Protein AF-A0A0G0YQZ5-F1 (afdb_monomer_lite)

Sequence (181 aa):
MGKRYYTGTVSEREGDLRSKEAMAKQTFLFTFLKNNKWKIKTSKLKRRTEEIYIDNRVADYKNLLQLGINKIKIERLREKGIDVKLATDLIVGAIDNKYDTAIIVSSDSDLIPAIDWIRHRAKKTIEYIGFSIPDEVVPKNSTNPLISLIAQTDIKRILIKSDLQFFAVRTLFDEDIEKDN

Structure (mmCIF, N/CA/C/O backbone):
data_AF-A0A0G0YQZ5-F1
#
_entry.id   AF-A0A0G0YQZ5-F1
#
loop_
_atom_site.group_PDB
_atom_site.id
_atom_site.type_symbol
_atom_site.label_atom_id
_atom_site.label_alt_id
_atom_site.label_comp_id
_atom_site.label_asym_id
_atom_site.label_entity_id
_atom_site.label_seq_id
_atom_site.pdbx_PDB_ins_code
_atom_site.Cartn_x
_atom_site.Cartn_y
_atom_site.Cartn_z
_atom_site.occupancy
_atom_site.B_iso_or_equiv
_atom_site.auth_seq_id
_atom_site.auth_comp_id
_atom_site.auth_asym_id
_atom_site.auth_atom_id
_atom_site.pdbx_PDB_model_num
ATOM 1 N N . MET A 1 1 ? -3.140 2.618 17.396 1.00 68.50 1 MET A N 1
ATOM 2 C CA . MET A 1 1 ? -2.260 2.407 16.227 1.00 68.50 1 MET A CA 1
ATOM 3 C C . MET A 1 1 ? -1.969 3.791 15.668 1.00 68.50 1 MET A C 1
ATOM 5 O O . MET A 1 1 ? -2.887 4.590 15.633 1.00 68.50 1 MET A O 1
ATOM 9 N N . GLY A 1 2 ? -0.714 4.134 15.364 1.00 86.38 2 GLY A N 1
ATOM 10 C CA . GLY A 1 2 ? -0.360 5.464 14.840 1.00 86.38 2 GLY A CA 1
ATOM 11 C C . GLY A 1 2 ? -0.270 5.491 13.313 1.00 86.38 2 GLY A C 1
ATOM 12 O O . GLY A 1 2 ? -0.408 4.450 12.672 1.00 86.38 2 GLY A O 1
ATOM 13 N N . LYS A 1 3 ? 0.033 6.662 12.746 1.00 93.56 3 LYS A N 1
ATOM 14 C CA . LYS A 1 3 ? 0.252 6.853 11.305 1.00 93.56 3 LYS A CA 1
ATOM 15 C C . LYS A 1 3 ? 1.447 6.015 10.830 1.00 93.56 3 LYS A C 1
ATOM 17 O O . LYS A 1 3 ? 2.527 6.082 11.429 1.00 93.56 3 LYS A O 1
ATOM 22 N N . ARG A 1 4 ? 1.266 5.205 9.784 1.00 95.44 4 ARG A N 1
ATOM 23 C CA . ARG A 1 4 ? 2.304 4.318 9.233 1.00 95.44 4 ARG A CA 1
ATOM 24 C C . ARG A 1 4 ? 2.419 4.508 7.729 1.00 95.44 4 ARG A C 1
ATOM 26 O O . ARG A 1 4 ? 1.402 4.573 7.053 1.00 95.44 4 ARG A O 1
ATOM 33 N N . TYR A 1 5 ? 3.650 4.585 7.237 1.00 94.75 5 TYR A N 1
ATOM 34 C CA . TYR A 1 5 ? 3.955 4.711 5.812 1.00 94.75 5 TYR A CA 1
ATOM 35 C C . TYR A 1 5 ? 4.810 3.526 5.373 1.00 94.75 5 TYR A C 1
ATOM 37 O O . TYR A 1 5 ? 5.807 3.220 6.030 1.00 94.75 5 TYR A O 1
ATOM 45 N N . TYR A 1 6 ? 4.411 2.860 4.295 1.00 92.75 6 TYR A N 1
ATOM 46 C CA . TYR A 1 6 ? 5.001 1.611 3.823 1.00 92.75 6 TYR A CA 1
ATOM 47 C C . TYR A 1 6 ? 5.603 1.840 2.438 1.00 92.75 6 TYR A C 1
ATOM 49 O O . TYR A 1 6 ? 4.905 2.322 1.553 1.00 92.75 6 TYR A O 1
ATOM 57 N N . THR A 1 7 ? 6.897 1.566 2.255 1.00 90.44 7 THR A N 1
ATOM 58 C CA . THR A 1 7 ? 7.563 1.788 0.961 1.00 90.44 7 THR A CA 1
ATOM 59 C C . THR A 1 7 ? 8.898 1.052 0.832 1.00 90.44 7 THR A C 1
ATOM 61 O O . THR A 1 7 ? 9.531 0.692 1.833 1.00 90.44 7 THR A O 1
ATOM 64 N N . GLY A 1 8 ? 9.379 0.900 -0.400 1.00 85.81 8 GLY A N 1
ATOM 65 C CA . GLY A 1 8 ? 10.681 0.327 -0.705 1.00 85.81 8 GLY A CA 1
ATOM 66 C C . GLY A 1 8 ? 11.792 1.356 -0.542 1.00 85.81 8 GLY A C 1
ATOM 67 O O . GLY A 1 8 ? 11.595 2.545 -0.780 1.00 85.81 8 GLY A O 1
ATOM 68 N N . THR A 1 9 ? 12.987 0.920 -0.150 1.00 82.81 9 THR A N 1
ATOM 69 C CA . THR A 1 9 ? 14.153 1.818 -0.066 1.00 82.81 9 THR A CA 1
ATOM 70 C C . THR A 1 9 ? 14.873 1.927 -1.398 1.00 82.81 9 THR A C 1
ATOM 72 O O . THR A 1 9 ? 15.278 0.904 -1.958 1.00 82.81 9 THR A O 1
ATOM 75 N N . VAL A 1 10 ? 15.106 3.158 -1.846 1.00 83.06 10 VAL A N 1
ATOM 76 C CA . VAL A 1 10 ? 15.952 3.481 -2.998 1.00 83.06 10 VAL A CA 1
ATOM 77 C C . VAL A 1 10 ? 17.368 3.777 -2.502 1.00 83.06 10 VAL A C 1
ATOM 79 O O . VAL A 1 10 ? 17.548 4.447 -1.490 1.00 83.06 10 VAL A O 1
ATOM 82 N N . SER A 1 11 ? 18.376 3.259 -3.202 1.00 78.38 11 SER A N 1
ATOM 83 C CA . SER A 1 11 ? 19.794 3.499 -2.915 1.00 78.38 11 SER A CA 1
ATOM 84 C C . SER A 1 11 ? 20.471 4.165 -4.109 1.00 78.38 11 SER A C 1
ATOM 86 O O . SER A 1 11 ? 20.182 3.784 -5.249 1.00 78.38 11 SER A O 1
ATOM 88 N N . GLU A 1 12 ? 21.399 5.090 -3.845 1.00 80.94 12 GLU A N 1
ATOM 89 C CA . GLU A 1 12 ? 22.277 5.651 -4.877 1.00 80.94 12 GLU A CA 1
ATOM 90 C C . GLU A 1 12 ? 23.023 4.543 -5.612 1.00 80.94 12 GLU A C 1
ATOM 92 O O . GLU A 1 12 ? 23.418 3.526 -5.028 1.00 80.94 12 GLU A O 1
ATOM 97 N N . ARG A 1 13 ? 23.215 4.752 -6.908 1.00 78.56 13 ARG A N 1
ATOM 98 C CA . ARG A 1 13 ? 24.122 3.967 -7.727 1.00 78.56 13 ARG A CA 1
ATOM 99 C C . ARG A 1 13 ? 25.186 4.911 -8.249 1.00 78.56 13 ARG A C 1
ATOM 101 O O . ARG A 1 13 ? 24.880 5.991 -8.752 1.00 78.56 13 ARG A O 1
ATOM 108 N N . GLU A 1 14 ? 26.427 4.475 -8.133 1.00 76.38 14 GLU A N 1
ATOM 109 C CA . GLU A 1 14 ? 27.573 5.217 -8.632 1.00 76.38 14 GLU A CA 1
ATOM 110 C C . GLU A 1 14 ? 27.404 5.488 -10.136 1.00 76.38 14 GLU A C 1
ATOM 112 O O . GLU A 1 14 ? 27.150 4.572 -10.919 1.00 76.38 14 GLU A O 1
ATOM 117 N N . GLY A 1 15 ? 27.455 6.765 -10.521 1.00 78.81 15 GLY A N 1
ATOM 118 C CA . GLY A 1 15 ? 27.288 7.214 -11.907 1.00 78.81 15 GLY A CA 1
ATOM 119 C C . GLY A 1 15 ? 25.845 7.387 -12.410 1.00 78.81 15 GLY A C 1
ATOM 120 O O . GLY A 1 15 ? 25.666 7.870 -13.524 1.00 78.81 15 GLY A O 1
ATOM 121 N N . ASP A 1 16 ? 24.809 7.056 -11.628 1.00 83.25 16 ASP A N 1
ATOM 122 C CA . ASP A 1 16 ? 23.399 7.196 -12.042 1.00 83.25 16 ASP A CA 1
ATOM 123 C C . ASP A 1 16 ? 22.721 8.384 -11.338 1.00 83.25 16 ASP A C 1
ATOM 125 O O . ASP A 1 16 ? 22.223 8.272 -10.210 1.00 83.25 16 ASP A O 1
ATOM 129 N N . LEU A 1 17 ? 22.661 9.522 -12.038 1.00 84.25 17 LEU A N 1
ATOM 130 C CA . LEU A 1 17 ? 22.046 10.764 -11.550 1.00 84.25 17 LEU A CA 1
ATOM 131 C C . LEU A 1 17 ? 20.576 10.585 -11.139 1.00 84.25 17 LEU A C 1
ATOM 133 O O . LEU A 1 17 ? 20.154 11.154 -10.132 1.00 84.25 17 LEU A O 1
ATOM 137 N N . ARG A 1 18 ? 19.808 9.746 -11.851 1.00 82.50 18 ARG A N 1
ATOM 138 C CA . ARG A 1 18 ? 18.390 9.501 -11.527 1.00 82.50 18 ARG A CA 1
ATOM 139 C C . ARG A 1 18 ? 18.249 8.779 -10.194 1.00 82.50 18 ARG A C 1
ATOM 141 O O . ARG A 1 18 ? 17.364 9.099 -9.403 1.00 82.50 18 ARG A O 1
ATOM 148 N N . SER A 1 19 ? 19.128 7.814 -9.924 1.00 81.75 19 SER A N 1
ATOM 149 C CA . SER A 1 19 ? 19.122 7.092 -8.647 1.00 81.75 19 SER A CA 1
ATOM 150 C C . SER A 1 19 ? 19.468 8.002 -7.463 1.00 81.75 19 SER A C 1
ATOM 152 O O . SER A 1 19 ? 18.861 7.880 -6.395 1.00 81.75 19 SER A O 1
ATOM 154 N N . LYS A 1 20 ? 20.391 8.949 -7.674 1.00 86.19 20 LYS A N 1
ATOM 155 C CA . LYS A 1 20 ? 20.790 9.949 -6.681 1.00 86.19 20 LYS A CA 1
ATOM 156 C C . LYS A 1 20 ? 19.639 10.893 -6.352 1.00 86.19 20 LYS A C 1
ATOM 158 O O . LYS A 1 20 ? 19.328 11.100 -5.180 1.00 86.19 20 LYS A O 1
ATOM 163 N N . GLU A 1 21 ? 18.968 11.410 -7.375 1.00 87.25 21 GLU A N 1
ATOM 164 C CA . GLU A 1 21 ? 17.818 12.298 -7.209 1.00 87.25 21 GLU A CA 1
ATOM 165 C C . GLU A 1 21 ? 16.639 11.586 -6.526 1.00 87.25 21 GLU A C 1
ATOM 167 O O . GLU A 1 21 ? 16.065 12.104 -5.567 1.00 87.25 21 GLU A O 1
ATOM 172 N N . ALA A 1 22 ? 16.321 10.356 -6.943 1.00 85.81 22 ALA A N 1
ATOM 173 C CA . ALA A 1 22 ? 15.261 9.556 -6.330 1.00 85.81 22 ALA A CA 1
ATOM 174 C C . ALA A 1 22 ? 15.538 9.261 -4.843 1.00 85.81 22 ALA A C 1
ATOM 176 O O . ALA A 1 22 ? 14.632 9.341 -4.009 1.00 85.81 22 ALA A O 1
ATOM 177 N N . MET A 1 23 ? 16.792 8.963 -4.490 1.00 88.00 23 MET A N 1
ATOM 178 C CA . MET A 1 23 ? 17.212 8.784 -3.098 1.00 88.00 23 MET A CA 1
ATOM 179 C C . MET A 1 23 ? 17.100 10.092 -2.299 1.00 88.00 23 MET A C 1
ATOM 181 O O . MET A 1 23 ? 16.639 10.066 -1.153 1.00 88.00 23 MET A O 1
ATOM 185 N N . ALA A 1 24 ? 17.486 11.233 -2.878 1.00 88.19 24 ALA A N 1
ATOM 186 C CA . ALA A 1 24 ? 17.358 12.539 -2.231 1.00 88.19 24 ALA A CA 1
ATOM 187 C C . ALA A 1 24 ? 15.885 12.885 -1.952 1.00 88.19 24 ALA A C 1
ATOM 189 O O . ALA A 1 24 ? 15.532 13.195 -0.810 1.00 88.19 24 ALA A O 1
ATOM 190 N N . LYS A 1 25 ? 15.008 12.716 -2.953 1.00 88.62 25 LYS A N 1
ATOM 191 C CA . LYS A 1 25 ? 13.547 12.870 -2.824 1.00 88.62 25 LYS A CA 1
ATOM 192 C C . LYS A 1 25 ? 12.976 11.965 -1.727 1.00 88.62 25 LYS A C 1
ATOM 194 O O . LYS A 1 25 ? 12.224 12.424 -0.866 1.00 88.62 25 LYS A O 1
ATOM 199 N N . GLN A 1 26 ? 13.378 10.692 -1.693 1.00 90.12 26 GLN A N 1
ATOM 200 C CA . GLN A 1 26 ? 12.931 9.756 -0.657 1.00 90.12 26 GLN A CA 1
ATOM 201 C C . GLN A 1 26 ? 13.433 10.149 0.743 1.00 90.12 26 GLN A C 1
ATOM 203 O O . GLN A 1 26 ? 12.684 10.060 1.717 1.00 90.12 26 GLN A O 1
ATOM 208 N N . THR A 1 27 ? 14.676 10.614 0.858 1.00 90.62 27 THR A N 1
ATOM 209 C CA . THR A 1 27 ? 15.262 11.053 2.135 1.00 90.62 27 THR A CA 1
ATOM 210 C C . THR A 1 27 ? 14.551 12.289 2.682 1.00 90.62 27 THR A C 1
ATOM 212 O O . THR A 1 27 ? 14.249 12.356 3.881 1.00 90.62 27 THR A O 1
ATOM 215 N N . PHE A 1 28 ? 14.223 13.238 1.803 1.00 90.94 28 PHE A N 1
ATOM 216 C CA . PHE A 1 28 ? 13.409 14.400 2.145 1.00 90.94 28 PHE A CA 1
ATOM 217 C C . PHE A 1 28 ? 12.028 13.975 2.661 1.00 90.94 28 PHE A C 1
ATOM 219 O O . PHE A 1 28 ? 11.644 14.346 3.774 1.00 90.94 28 PHE A O 1
ATOM 226 N N . LEU A 1 29 ? 11.327 13.109 1.920 1.00 90.56 29 LEU A N 1
ATOM 227 C CA . LEU A 1 29 ? 10.026 12.577 2.329 1.00 90.56 29 LEU A CA 1
ATOM 228 C C . LEU A 1 29 ? 10.100 11.861 3.686 1.00 90.56 29 LEU A C 1
ATOM 230 O O . LEU A 1 29 ? 9.249 12.068 4.547 1.00 90.56 29 LEU A O 1
ATOM 234 N N . PHE A 1 30 ? 11.124 11.040 3.921 1.00 93.56 30 PHE A N 1
ATOM 235 C CA . PHE A 1 30 ? 11.282 10.333 5.194 1.00 93.56 30 PHE A CA 1
ATOM 236 C C . PHE A 1 30 ? 11.518 11.282 6.363 1.00 93.56 30 PHE A C 1
ATOM 238 O O . PHE A 1 30 ? 10.989 11.048 7.451 1.00 93.56 30 PHE A O 1
ATOM 245 N N . THR A 1 31 ? 12.279 12.351 6.148 1.00 92.62 31 THR A N 1
ATOM 246 C CA . THR A 1 31 ? 12.473 13.401 7.151 1.00 92.62 31 THR A CA 1
ATOM 247 C C . THR A 1 31 ? 11.147 14.089 7.466 1.00 92.62 31 THR A C 1
ATOM 249 O O . THR A 1 31 ? 10.753 14.158 8.631 1.00 92.62 31 THR A O 1
ATOM 252 N N . PHE A 1 32 ? 10.402 14.495 6.436 1.00 91.69 32 PHE A N 1
ATOM 253 C CA . PHE A 1 32 ? 9.080 15.100 6.593 1.00 91.69 32 PHE A CA 1
ATOM 254 C C . PHE A 1 32 ? 8.109 14.189 7.362 1.00 91.69 32 PHE A C 1
ATOM 256 O O . PHE A 1 32 ? 7.465 14.619 8.322 1.00 91.69 32 PHE A O 1
ATOM 263 N N . LEU A 1 33 ? 8.034 12.909 6.990 1.00 93.31 33 LEU A N 1
ATOM 264 C CA . LEU A 1 33 ? 7.176 11.919 7.639 1.00 93.31 33 LEU A CA 1
ATOM 265 C C . LEU A 1 33 ? 7.556 11.718 9.114 1.00 93.31 33 LEU A C 1
ATOM 267 O O . LEU A 1 33 ? 6.678 11.738 9.981 1.00 93.31 33 LEU A O 1
ATOM 271 N N . LYS A 1 34 ? 8.851 11.579 9.422 1.00 93.94 34 LYS A N 1
ATOM 272 C CA . LYS A 1 34 ? 9.338 11.441 10.806 1.00 93.94 34 LYS A CA 1
ATOM 273 C C . LYS A 1 34 ? 8.991 12.662 11.657 1.00 93.94 34 LYS A C 1
ATOM 275 O O . LYS A 1 34 ? 8.475 12.487 12.760 1.00 93.94 34 LYS A O 1
ATOM 280 N N . ASN A 1 35 ? 9.194 13.871 11.130 1.00 93.81 35 ASN A N 1
ATOM 281 C CA . ASN A 1 35 ? 8.847 15.122 11.816 1.00 93.81 35 ASN A CA 1
ATOM 282 C C . ASN A 1 35 ? 7.342 15.199 12.121 1.00 93.81 35 ASN A C 1
ATOM 284 O O . ASN A 1 35 ? 6.936 15.658 13.186 1.00 93.81 35 ASN A O 1
ATOM 288 N N . ASN A 1 36 ? 6.515 14.639 11.237 1.00 92.75 36 ASN A N 1
ATOM 289 C CA . ASN A 1 36 ? 5.067 14.521 11.409 1.00 92.75 36 ASN A CA 1
ATOM 290 C C . ASN A 1 36 ? 4.628 13.250 12.168 1.00 92.75 36 ASN A C 1
ATOM 292 O O . ASN A 1 36 ? 3.460 12.852 12.099 1.00 92.75 36 ASN A O 1
ATOM 296 N N . LYS A 1 37 ? 5.548 12.614 12.909 1.00 94.94 37 LYS A N 1
ATOM 297 C CA . LYS A 1 37 ? 5.310 11.442 13.772 1.00 94.94 37 LYS A CA 1
ATOM 298 C C . LYS A 1 37 ? 4.776 10.208 13.028 1.00 94.94 37 LYS A C 1
ATOM 300 O O . LYS A 1 37 ? 4.079 9.377 13.616 1.00 94.94 37 LYS A O 1
ATOM 305 N N . TRP A 1 38 ? 5.106 10.055 11.746 1.00 96.19 38 TRP A N 1
ATOM 306 C CA . TRP A 1 38 ? 4.820 8.832 10.996 1.00 96.19 38 TRP A CA 1
ATOM 307 C C . TRP A 1 38 ? 5.860 7.756 11.290 1.00 96.19 38 TRP A C 1
ATOM 309 O O . TRP A 1 38 ? 7.069 7.991 11.255 1.00 96.19 38 TRP A O 1
ATOM 319 N N . LYS A 1 39 ? 5.389 6.527 11.511 1.00 95.44 39 LYS A N 1
ATOM 320 C CA . LYS A 1 39 ? 6.260 5.354 11.581 1.00 95.44 39 LYS A CA 1
ATOM 321 C C . LYS A 1 39 ? 6.482 4.804 10.176 1.00 95.44 39 LYS A C 1
ATOM 323 O O . LYS A 1 39 ? 5.572 4.241 9.572 1.00 95.44 39 LYS A O 1
ATOM 328 N N . ILE A 1 40 ? 7.704 4.937 9.680 1.00 94.06 40 ILE A N 1
ATOM 329 C CA . ILE A 1 40 ? 8.089 4.446 8.356 1.00 94.06 40 ILE A CA 1
ATOM 330 C C . ILE A 1 40 ? 8.441 2.959 8.455 1.00 94.06 40 ILE A C 1
ATOM 332 O O . ILE A 1 40 ? 9.201 2.536 9.331 1.00 94.06 40 ILE A O 1
ATOM 336 N N . LYS A 1 41 ? 7.864 2.159 7.566 1.00 92.12 41 LYS A N 1
ATOM 337 C CA . LYS A 1 41 ? 8.081 0.723 7.432 1.00 92.12 41 LYS A CA 1
ATOM 338 C C . LYS A 1 41 ? 8.672 0.473 6.059 1.00 92.12 41 LYS A C 1
ATOM 340 O O . LYS A 1 41 ? 7.984 0.593 5.055 1.00 92.12 41 LYS A O 1
ATOM 345 N N . THR A 1 42 ? 9.952 0.134 6.029 1.00 89.31 42 THR A N 1
ATOM 346 C CA . THR A 1 42 ? 10.650 -0.085 4.771 1.00 89.31 42 THR A CA 1
ATOM 347 C C . THR A 1 42 ? 10.767 -1.557 4.412 1.00 89.31 42 THR A C 1
ATOM 349 O O . THR A 1 42 ? 10.788 -2.442 5.280 1.00 89.31 42 THR A O 1
ATOM 352 N N . SER A 1 43 ? 10.874 -1.821 3.114 1.00 83.62 43 SER A N 1
ATOM 353 C CA . SER A 1 43 ? 11.328 -3.104 2.595 1.00 83.62 43 SER A CA 1
ATOM 354 C C . SER A 1 43 ? 12.511 -2.912 1.639 1.00 83.62 43 SER A C 1
ATOM 356 O O . SER A 1 43 ? 12.695 -1.845 1.050 1.00 83.62 43 SER A O 1
ATOM 358 N N . LYS A 1 44 ? 13.366 -3.936 1.525 1.00 74.44 44 LYS A N 1
ATOM 359 C CA . LYS A 1 44 ? 14.488 -3.901 0.582 1.00 74.44 44 LYS A CA 1
ATOM 360 C C . LYS A 1 44 ? 13.958 -4.171 -0.823 1.00 74.44 44 LYS A C 1
ATOM 362 O O . LYS A 1 44 ? 13.275 -5.174 -1.040 1.00 74.44 44 LYS A O 1
ATOM 367 N N . LEU A 1 45 ? 14.350 -3.334 -1.780 1.00 73.06 45 LEU A N 1
ATOM 368 C CA . LEU A 1 45 ? 14.191 -3.643 -3.196 1.00 73.06 45 LEU A CA 1
ATOM 369 C C . LEU A 1 45 ? 15.117 -4.813 -3.540 1.00 73.06 45 LEU A C 1
ATOM 371 O O . LEU A 1 45 ? 16.338 -4.718 -3.389 1.00 73.06 45 LEU A O 1
ATOM 375 N N . LYS A 1 46 ? 14.543 -5.939 -3.971 1.00 71.12 46 LYS A N 1
ATOM 376 C CA . LYS A 1 46 ? 15.327 -7.086 -4.430 1.00 71.12 46 LYS A CA 1
ATOM 377 C C . LYS A 1 46 ? 15.469 -6.999 -5.944 1.00 71.12 46 LYS A C 1
ATOM 379 O O . LYS A 1 46 ? 14.475 -6.905 -6.662 1.00 71.12 46 LYS A O 1
ATOM 384 N N . ARG A 1 47 ? 16.712 -7.066 -6.422 1.00 72.75 47 ARG A N 1
ATOM 385 C CA . ARG A 1 47 ? 16.999 -7.257 -7.844 1.00 72.75 47 ARG A CA 1
ATOM 386 C C . ARG A 1 47 ? 16.724 -8.703 -8.211 1.00 72.75 47 ARG A C 1
ATOM 388 O O . ARG A 1 47 ? 17.176 -9.623 -7.522 1.00 72.75 47 ARG A O 1
ATOM 395 N N . ARG A 1 48 ? 15.974 -8.890 -9.288 1.00 78.12 48 ARG A N 1
ATOM 396 C CA . ARG A 1 48 ? 15.825 -10.186 -9.928 1.00 78.12 48 ARG A CA 1
ATOM 397 C C . ARG A 1 48 ? 16.185 -10.027 -11.392 1.00 78.12 48 ARG A C 1
ATOM 399 O O . ARG A 1 48 ? 15.573 -9.229 -12.098 1.00 78.12 48 ARG A O 1
ATOM 406 N N . THR A 1 49 ? 17.182 -10.789 -11.813 1.00 83.75 49 THR A N 1
ATOM 407 C CA . THR A 1 49 ? 17.426 -11.035 -13.227 1.00 83.75 49 THR A CA 1
ATOM 408 C C . THR A 1 49 ? 16.417 -12.086 -13.663 1.00 83.75 49 THR A C 1
ATOM 410 O O . THR A 1 49 ? 16.391 -13.192 -13.117 1.00 83.75 49 THR A O 1
ATOM 413 N N . GLU A 1 50 ? 15.537 -11.714 -14.580 1.00 84.69 50 GLU A N 1
ATOM 414 C CA . GLU A 1 50 ? 14.573 -12.620 -15.192 1.00 84.69 50 GLU A CA 1
ATOM 415 C C . GLU A 1 50 ? 15.034 -12.907 -16.619 1.00 84.69 50 GLU A C 1
ATOM 417 O O . GLU A 1 50 ? 15.389 -11.996 -17.369 1.00 84.69 50 GLU A O 1
ATOM 422 N N . GLU A 1 51 ? 15.075 -14.188 -16.974 1.00 89.25 51 GLU A N 1
ATOM 423 C CA . GLU A 1 51 ? 15.342 -14.626 -18.339 1.00 89.25 51 GLU A CA 1
ATOM 424 C C . GLU A 1 51 ? 14.000 -14.943 -18.994 1.00 89.25 51 GLU A C 1
ATOM 426 O O . GLU A 1 51 ? 13.289 -15.856 -18.570 1.00 89.25 51 GLU A O 1
ATOM 431 N N . ILE A 1 52 ? 13.637 -14.159 -20.005 1.00 88.19 52 ILE A N 1
ATOM 432 C CA . ILE A 1 52 ? 12.459 -14.405 -20.829 1.00 88.19 52 ILE A CA 1
ATOM 433 C C . ILE A 1 52 ? 12.933 -15.161 -22.062 1.00 88.19 52 ILE A C 1
ATOM 435 O O . ILE A 1 52 ? 13.672 -14.618 -22.884 1.00 88.19 52 ILE A O 1
ATOM 439 N N . TYR A 1 53 ? 12.517 -16.417 -22.174 1.00 91.44 53 TYR A N 1
ATOM 440 C CA . TYR A 1 53 ? 12.721 -17.212 -23.379 1.00 91.44 53 TYR A CA 1
ATOM 441 C C . TYR A 1 53 ? 11.742 -16.760 -24.457 1.00 91.44 53 TYR A C 1
ATOM 443 O O . TYR A 1 53 ? 10.569 -16.508 -24.173 1.00 91.44 53 TYR A O 1
ATOM 451 N N . ILE A 1 54 ? 12.235 -16.640 -25.687 1.00 93.12 54 ILE A N 1
ATOM 452 C CA . ILE A 1 54 ? 11.403 -16.272 -26.827 1.00 93.12 54 ILE A CA 1
ATOM 453 C C . ILE A 1 54 ? 10.628 -17.511 -27.279 1.00 93.12 54 ILE A C 1
ATOM 455 O O . ILE A 1 54 ? 11.177 -18.413 -27.907 1.00 93.12 54 ILE A O 1
ATOM 459 N N . ASP A 1 55 ? 9.347 -17.549 -26.924 1.00 91.25 55 ASP A N 1
ATOM 460 C CA . ASP A 1 55 ? 8.396 -18.594 -27.296 1.00 91.25 55 ASP A CA 1
ATOM 461 C C . ASP A 1 55 ? 7.068 -17.990 -27.774 1.00 91.25 55 ASP A C 1
ATOM 463 O O . ASP A 1 55 ? 6.922 -16.773 -27.876 1.00 91.25 55 ASP A O 1
ATOM 467 N N . ASN A 1 56 ? 6.079 -18.838 -28.057 1.00 91.19 56 ASN A N 1
ATOM 468 C CA . ASN A 1 56 ? 4.776 -18.436 -28.592 1.00 91.19 56 ASN A CA 1
ATOM 469 C C . ASN A 1 56 ? 3.965 -17.460 -27.709 1.00 91.19 56 ASN A C 1
ATOM 471 O O . ASN A 1 56 ? 2.931 -16.974 -28.167 1.00 91.19 56 ASN A O 1
ATOM 475 N N . ARG A 1 57 ? 4.403 -17.158 -26.478 1.00 90.38 57 ARG A N 1
ATOM 476 C CA . ARG A 1 57 ? 3.791 -16.148 -25.596 1.00 90.38 57 ARG A CA 1
ATOM 477 C C . ARG A 1 57 ? 4.293 -14.731 -25.882 1.00 90.38 57 ARG A C 1
ATOM 479 O O . ARG A 1 57 ? 3.681 -13.769 -25.422 1.00 90.38 57 ARG A O 1
ATOM 486 N N . VAL A 1 58 ? 5.402 -14.583 -26.610 1.00 89.69 58 VAL A N 1
ATOM 487 C CA . VAL A 1 58 ? 5.960 -13.282 -27.005 1.00 89.69 58 VAL A CA 1
ATOM 488 C C . VAL A 1 58 ? 5.325 -12.850 -28.328 1.00 89.69 58 VAL A C 1
ATOM 490 O O . VAL A 1 58 ? 5.382 -13.588 -29.304 1.00 89.69 58 VAL A O 1
ATOM 493 N N . ALA A 1 59 ? 4.738 -11.649 -28.380 1.00 91.12 59 ALA A N 1
ATOM 494 C CA . ALA A 1 59 ? 3.956 -11.182 -29.535 1.00 91.12 59 ALA A CA 1
ATOM 495 C C . ALA A 1 59 ? 4.704 -11.275 -30.882 1.00 91.12 59 ALA A C 1
ATOM 497 O O . ALA A 1 59 ? 4.088 -11.585 -31.896 1.00 91.12 59 ALA A O 1
ATOM 498 N N . ASP A 1 60 ? 6.027 -11.074 -30.879 1.00 91.44 60 ASP A N 1
ATOM 499 C CA . ASP A 1 60 ? 6.879 -11.087 -32.076 1.00 91.44 60 ASP A CA 1
ATOM 500 C C . ASP A 1 60 ? 7.908 -12.238 -32.091 1.00 91.44 60 ASP A C 1
ATOM 502 O O . ASP A 1 60 ? 9.026 -12.121 -32.596 1.00 91.44 60 ASP A O 1
ATOM 506 N N . TYR A 1 61 ? 7.562 -13.379 -31.487 1.00 91.56 61 TYR A N 1
ATOM 507 C CA . TYR A 1 61 ? 8.521 -14.469 -31.274 1.00 91.56 61 TYR A CA 1
ATOM 508 C C . TYR A 1 61 ? 9.146 -15.023 -32.561 1.00 91.56 61 TYR A C 1
ATOM 510 O O . TYR A 1 61 ? 10.310 -15.411 -32.551 1.00 91.56 61 TYR A O 1
ATOM 518 N N . LYS A 1 62 ? 8.412 -15.050 -33.683 1.00 93.31 62 LYS A N 1
ATOM 519 C CA . LYS A 1 62 ? 8.918 -15.597 -34.954 1.00 93.31 62 LYS A CA 1
ATOM 520 C C . LYS A 1 62 ? 10.050 -14.754 -35.539 1.00 93.31 62 LYS A C 1
ATOM 522 O O . LYS A 1 62 ? 11.073 -15.318 -35.918 1.00 93.31 62 LYS A O 1
ATOM 527 N N . ASN A 1 63 ? 9.887 -13.431 -35.576 1.00 92.62 63 ASN A N 1
ATOM 528 C CA . ASN A 1 63 ? 10.915 -12.525 -36.091 1.00 92.62 63 ASN A CA 1
ATOM 529 C C . ASN A 1 63 ? 12.130 -12.504 -35.159 1.00 92.62 63 ASN A C 1
ATOM 531 O O . ASN A 1 63 ? 13.265 -12.592 -35.619 1.00 92.62 63 ASN A O 1
ATOM 535 N N . LEU A 1 64 ? 11.903 -12.482 -33.841 1.00 91.81 64 LEU A N 1
ATOM 536 C CA . LEU A 1 64 ? 12.979 -12.541 -32.848 1.00 91.81 64 LEU A CA 1
ATOM 537 C C . LEU A 1 64 ? 13.811 -13.829 -32.967 1.00 91.81 64 LEU A C 1
ATOM 539 O O . LEU A 1 64 ? 15.040 -13.763 -32.941 1.00 91.81 64 LEU A O 1
ATOM 543 N N . LEU A 1 65 ? 13.165 -14.983 -33.174 1.00 92.06 65 LEU A N 1
ATOM 544 C CA . LEU A 1 65 ? 13.864 -16.249 -33.418 1.00 92.06 65 LEU A CA 1
ATOM 545 C C . LEU A 1 65 ? 14.615 -16.251 -34.757 1.00 92.06 65 LEU A C 1
ATOM 547 O O . LEU A 1 65 ? 15.738 -16.750 -34.806 1.00 92.06 65 LEU A O 1
ATOM 551 N N . GLN A 1 66 ? 14.045 -15.673 -35.823 1.00 92.62 66 GLN A N 1
ATOM 552 C CA . GLN A 1 66 ? 14.735 -15.515 -37.115 1.00 92.62 66 GLN A CA 1
ATOM 553 C C . GLN A 1 66 ? 15.983 -14.628 -37.008 1.00 92.62 66 GLN A C 1
ATOM 555 O O . GLN A 1 66 ? 16.983 -14.898 -37.666 1.00 92.62 66 GLN A O 1
ATOM 560 N N . LEU A 1 67 ? 15.953 -13.618 -36.138 1.00 92.56 67 LEU A N 1
ATOM 561 C CA . LEU A 1 67 ? 17.101 -12.767 -35.811 1.00 92.56 67 LEU A CA 1
ATOM 562 C C . LEU A 1 67 ? 18.108 -13.445 -34.858 1.00 92.56 67 LEU A C 1
ATOM 564 O O . LEU A 1 67 ? 19.097 -12.827 -34.469 1.00 92.56 67 LEU A O 1
ATOM 568 N N . GLY A 1 68 ? 17.873 -14.701 -34.461 1.00 91.62 68 GLY A N 1
ATOM 569 C CA . GLY A 1 68 ? 18.749 -15.464 -33.566 1.00 91.62 68 GLY A CA 1
ATOM 570 C C . GLY A 1 68 ? 18.603 -15.119 -32.080 1.00 91.62 68 GLY A C 1
ATOM 571 O O . GLY A 1 68 ? 19.394 -15.587 -31.257 1.00 91.62 68 GLY A O 1
ATOM 572 N N . ILE A 1 69 ? 17.597 -14.325 -31.701 1.00 90.81 69 ILE A N 1
ATOM 573 C CA . ILE A 1 69 ? 17.346 -13.935 -30.311 1.00 90.81 69 ILE A CA 1
ATOM 574 C C . ILE A 1 69 ? 16.494 -15.016 -29.644 1.00 90.81 69 ILE A C 1
ATOM 576 O O . ILE A 1 69 ? 15.287 -15.109 -29.851 1.00 90.81 69 ILE A O 1
ATOM 580 N N . ASN A 1 70 ? 17.129 -15.834 -28.806 1.00 90.62 70 ASN A N 1
ATOM 581 C CA . ASN A 1 70 ? 16.468 -16.929 -28.087 1.00 90.62 70 ASN A CA 1
ATOM 582 C C . ASN A 1 70 ? 16.059 -16.569 -26.649 1.00 90.62 70 ASN A C 1
ATOM 584 O O . ASN A 1 70 ? 15.137 -17.173 -26.097 1.00 90.62 70 ASN A O 1
ATOM 588 N N . LYS A 1 71 ? 16.725 -15.584 -26.035 1.00 92.19 71 LYS A N 1
ATOM 589 C CA . LYS A 1 71 ? 16.454 -15.140 -24.667 1.00 92.19 71 LYS A CA 1
ATOM 590 C C . LYS A 1 71 ? 16.743 -13.659 -24.481 1.00 92.19 71 LYS A C 1
ATOM 592 O O . LYS A 1 71 ? 17.724 -13.136 -25.006 1.00 92.19 71 LYS A O 1
ATOM 597 N N . ILE A 1 72 ? 15.928 -13.013 -23.657 1.00 90.19 72 ILE A N 1
ATOM 598 C CA . ILE A 1 72 ? 16.136 -11.641 -23.196 1.00 90.19 72 ILE A CA 1
ATOM 599 C C . ILE A 1 72 ? 16.338 -11.683 -21.686 1.00 90.19 72 ILE A C 1
ATOM 601 O O . ILE A 1 72 ? 15.523 -12.244 -20.953 1.00 90.19 72 ILE A O 1
ATOM 605 N N . LYS A 1 73 ? 17.435 -11.085 -21.214 1.00 90.44 73 LYS A N 1
ATOM 606 C CA . LYS A 1 73 ? 17.675 -10.878 -19.785 1.00 90.44 73 LYS A CA 1
ATOM 607 C C . LYS A 1 73 ? 17.186 -9.497 -19.405 1.00 90.44 73 LYS A C 1
ATOM 609 O O . LYS A 1 73 ? 17.657 -8.508 -19.958 1.00 90.44 73 LYS A O 1
ATOM 614 N N . ILE A 1 74 ? 16.275 -9.436 -18.447 1.00 87.44 74 ILE A N 1
ATOM 615 C CA . ILE A 1 74 ? 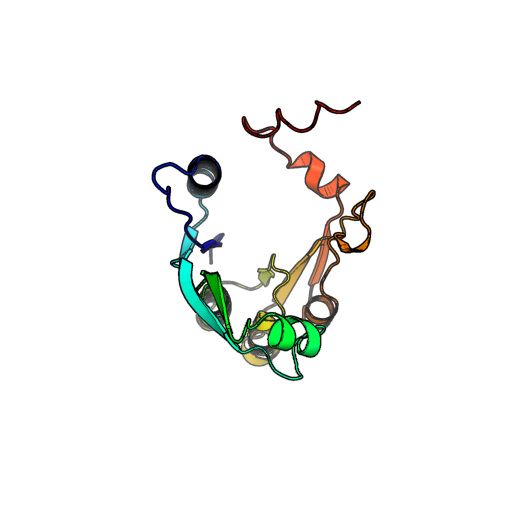15.819 -8.174 -17.876 1.00 87.44 74 ILE A CA 1
ATOM 616 C C . ILE A 1 74 ? 16.164 -8.132 -16.395 1.00 87.44 74 ILE A C 1
ATOM 618 O O . ILE A 1 74 ? 15.978 -9.107 -15.666 1.00 87.44 74 ILE A O 1
ATOM 622 N N . GLU A 1 75 ? 16.659 -6.990 -15.933 1.00 82.31 75 GLU A N 1
ATOM 623 C CA . GLU A 1 75 ? 16.760 -6.717 -14.505 1.00 82.31 75 GLU A CA 1
ATOM 624 C C . GLU A 1 75 ? 15.521 -5.954 -14.059 1.00 82.31 75 GLU A C 1
ATOM 626 O O . GLU A 1 75 ? 15.256 -4.844 -14.524 1.00 82.31 75 GLU A O 1
ATOM 631 N N . ARG A 1 76 ? 14.758 -6.542 -13.137 1.00 76.56 76 ARG A N 1
ATOM 632 C CA . ARG A 1 76 ? 13.635 -5.861 -12.493 1.00 76.56 76 ARG A CA 1
ATOM 633 C C . ARG A 1 76 ? 13.941 -5.623 -11.023 1.00 76.56 76 ARG A C 1
ATOM 635 O O . ARG A 1 76 ? 14.443 -6.498 -10.311 1.00 76.56 76 ARG A O 1
ATOM 642 N N . LEU A 1 77 ? 13.614 -4.419 -10.568 1.00 72.69 77 LEU A N 1
ATOM 643 C CA . LEU A 1 77 ? 13.493 -4.122 -9.149 1.00 72.69 77 LEU A CA 1
ATOM 644 C C . LEU A 1 77 ? 12.097 -4.548 -8.720 1.00 72.69 77 LEU A C 1
ATOM 646 O O . LEU A 1 77 ? 11.110 -4.059 -9.263 1.00 72.69 77 LEU A O 1
ATOM 650 N N . ARG A 1 78 ? 12.016 -5.451 -7.747 1.00 70.69 78 ARG A N 1
ATOM 651 C CA . ARG A 1 78 ? 10.748 -5.776 -7.104 1.00 70.69 78 ARG A CA 1
ATOM 652 C C . ARG A 1 78 ? 10.838 -5.431 -5.632 1.00 70.69 78 ARG A C 1
ATOM 654 O O . ARG A 1 78 ? 11.775 -5.844 -4.939 1.00 70.69 78 ARG A O 1
ATOM 661 N N . GLU A 1 79 ? 9.855 -4.681 -5.161 1.00 70.25 79 GLU A N 1
ATOM 662 C CA . GLU A 1 79 ? 9.685 -4.468 -3.738 1.00 70.25 79 GLU A CA 1
ATOM 663 C C . GLU A 1 79 ? 9.262 -5.782 -3.069 1.00 70.25 79 GLU A C 1
ATOM 665 O O . GLU A 1 79 ? 8.352 -6.468 -3.536 1.00 70.25 79 GLU A O 1
ATOM 670 N N . LYS A 1 80 ? 9.975 -6.197 -2.014 1.00 76.00 80 LYS A N 1
ATOM 671 C CA . LYS A 1 80 ? 9.729 -7.496 -1.382 1.00 76.00 80 LYS A CA 1
ATOM 672 C C . LYS A 1 80 ? 8.912 -7.339 -0.103 1.00 76.00 80 LYS A C 1
ATOM 674 O O . LYS A 1 80 ? 9.455 -7.006 0.950 1.00 76.00 80 LYS A O 1
ATOM 679 N N . GLY A 1 81 ? 7.646 -7.747 -0.175 1.00 80.56 81 GLY A N 1
ATOM 680 C CA . GLY A 1 81 ? 6.822 -8.051 0.997 1.00 80.56 81 GLY A CA 1
ATOM 681 C C . GLY A 1 81 ? 6.371 -6.827 1.787 1.00 80.56 81 GLY A C 1
ATOM 682 O O . GLY A 1 81 ? 6.174 -6.932 2.998 1.00 80.56 81 GLY A O 1
ATOM 683 N N . ILE A 1 82 ? 6.243 -5.674 1.132 1.00 88.12 82 ILE A N 1
ATOM 684 C CA . ILE A 1 82 ? 5.672 -4.482 1.758 1.00 88.12 82 ILE A CA 1
ATOM 685 C C . ILE A 1 82 ? 4.164 -4.617 1.939 1.00 88.12 82 ILE A C 1
ATOM 687 O O . ILE A 1 82 ? 3.668 -4.357 3.033 1.00 88.12 82 ILE A O 1
ATOM 691 N N . ASP A 1 83 ? 3.488 -5.160 0.931 1.00 87.81 83 ASP A N 1
ATOM 692 C CA . ASP A 1 83 ? 2.048 -5.427 0.932 1.00 87.81 83 ASP A CA 1
ATOM 693 C C . ASP A 1 83 ? 1.714 -6.420 2.048 1.00 87.81 83 ASP A C 1
ATOM 695 O O . ASP A 1 83 ? 0.820 -6.204 2.863 1.00 87.81 83 ASP A O 1
ATOM 699 N N . VAL A 1 84 ? 2.565 -7.443 2.202 1.00 90.31 84 VAL A N 1
ATOM 700 C CA . VAL A 1 84 ? 2.492 -8.414 3.303 1.00 90.31 84 VAL A CA 1
ATOM 701 C C . VAL A 1 84 ? 2.647 -7.732 4.664 1.00 90.31 84 VAL A C 1
ATOM 703 O O . VAL A 1 84 ? 1.887 -8.028 5.587 1.00 90.31 84 VAL A O 1
ATOM 706 N N . LYS A 1 85 ? 3.613 -6.813 4.821 1.00 92.31 85 LYS A N 1
ATOM 707 C CA . LYS A 1 85 ? 3.788 -6.054 6.074 1.00 92.31 85 LYS A CA 1
ATOM 708 C C . LYS A 1 85 ? 2.562 -5.200 6.384 1.00 92.31 85 LYS A C 1
ATOM 710 O O . LYS A 1 85 ? 2.149 -5.177 7.539 1.00 92.31 85 LYS A O 1
ATOM 715 N N . LEU A 1 86 ? 2.006 -4.517 5.385 1.00 94.88 86 LEU A N 1
ATOM 716 C CA . LEU A 1 86 ? 0.811 -3.690 5.531 1.00 94.88 86 LEU A CA 1
ATOM 717 C C . LEU A 1 86 ? -0.400 -4.537 5.946 1.00 94.88 86 LEU A C 1
ATOM 719 O O . LEU A 1 86 ? -1.009 -4.243 6.974 1.00 94.88 86 LEU A O 1
ATOM 723 N N . ALA A 1 87 ? -0.692 -5.618 5.219 1.00 95.56 87 ALA A N 1
ATOM 724 C CA . ALA A 1 87 ? -1.782 -6.543 5.535 1.00 95.56 87 ALA A CA 1
ATOM 725 C C . ALA A 1 87 ? -1.644 -7.137 6.948 1.00 95.56 87 ALA A C 1
ATOM 727 O O . ALA A 1 87 ? -2.603 -7.168 7.719 1.00 95.56 87 ALA A O 1
ATOM 728 N N . THR A 1 88 ? -0.427 -7.545 7.322 1.00 95.44 88 THR A N 1
ATOM 729 C CA . THR A 1 88 ? -0.145 -8.111 8.650 1.00 95.44 88 THR A CA 1
ATOM 730 C C . THR A 1 88 ? -0.346 -7.070 9.748 1.00 95.44 88 THR A C 1
ATOM 732 O O . THR A 1 88 ? -1.017 -7.345 10.739 1.00 95.44 88 THR A O 1
ATOM 735 N N . ASP A 1 89 ? 0.198 -5.861 9.578 1.00 95.50 89 ASP A N 1
ATOM 736 C CA . ASP A 1 89 ? 0.060 -4.779 10.557 1.00 95.50 89 ASP A CA 1
ATOM 737 C C . ASP A 1 89 ? -1.413 -4.355 10.729 1.00 95.50 89 ASP A C 1
ATOM 739 O O . ASP A 1 89 ? -1.820 -4.035 11.849 1.00 95.50 89 ASP A O 1
ATOM 743 N N . LEU A 1 90 ? -2.215 -4.382 9.655 1.00 96.00 90 LEU A N 1
ATOM 744 C CA . LEU A 1 90 ? -3.660 -4.144 9.712 1.00 96.00 90 LEU A CA 1
ATOM 745 C C . LEU A 1 90 ? -4.369 -5.209 10.557 1.00 96.00 90 LEU A C 1
ATOM 747 O O . LEU A 1 90 ? -5.088 -4.855 11.493 1.00 96.00 90 LEU A O 1
ATOM 751 N N . ILE A 1 91 ? -4.140 -6.494 10.273 1.00 97.12 91 ILE A N 1
ATOM 752 C CA . ILE A 1 91 ? -4.789 -7.611 10.979 1.00 97.12 91 ILE A CA 1
ATOM 753 C C . ILE A 1 91 ? -4.375 -7.644 12.453 1.00 97.12 91 ILE A C 1
ATOM 755 O O . ILE A 1 91 ? -5.234 -7.670 13.333 1.00 97.12 91 ILE A O 1
ATOM 759 N N . VAL A 1 92 ? -3.071 -7.590 12.739 1.00 96.62 92 VAL A N 1
ATOM 760 C CA . VAL A 1 92 ? -2.549 -7.604 14.117 1.00 96.62 92 VAL A CA 1
ATOM 761 C C . VAL A 1 92 ? -3.072 -6.400 14.893 1.00 96.62 92 VAL A C 1
ATOM 763 O O . VAL A 1 92 ? -3.510 -6.540 16.029 1.00 96.62 92 VAL A O 1
ATOM 766 N N . GLY A 1 93 ? -3.106 -5.218 14.270 1.00 96.44 93 GLY A N 1
ATOM 767 C CA . GLY A 1 93 ? -3.685 -4.034 14.894 1.00 96.44 93 GLY A CA 1
ATOM 768 C C . GLY A 1 93 ? -5.174 -4.185 15.226 1.00 96.44 93 GLY A C 1
ATOM 769 O O . GLY A 1 93 ? -5.605 -3.632 16.238 1.00 96.44 93 GLY A O 1
ATOM 770 N N . ALA A 1 94 ? -5.940 -4.930 14.421 1.00 97.00 94 ALA A N 1
ATOM 771 C CA . ALA A 1 94 ? -7.347 -5.217 14.700 1.00 97.00 94 ALA A CA 1
ATOM 772 C C . ALA A 1 94 ? -7.496 -6.166 15.896 1.00 97.00 94 ALA A C 1
ATOM 774 O O . ALA A 1 94 ? -8.272 -5.880 16.806 1.00 97.00 94 ALA A O 1
ATOM 775 N N . ILE A 1 95 ? -6.725 -7.262 15.898 1.00 96.81 95 ILE A N 1
ATOM 776 C CA . ILE A 1 95 ? -6.719 -8.282 16.960 1.00 96.81 95 ILE A CA 1
ATOM 777 C C . ILE A 1 95 ? -6.324 -7.662 18.299 1.00 96.81 95 ILE A C 1
ATOM 779 O O . ILE A 1 95 ? -7.023 -7.831 19.294 1.00 96.81 95 ILE A O 1
ATOM 783 N N . ASP A 1 96 ? -5.252 -6.872 18.305 1.00 97.19 96 ASP A N 1
ATOM 784 C CA . ASP A 1 96 ? -4.727 -6.214 19.502 1.00 97.19 96 ASP A CA 1
ATOM 785 C C . ASP A 1 96 ? -5.550 -4.979 19.925 1.00 97.19 96 ASP A C 1
ATOM 787 O O . ASP A 1 96 ? -5.095 -4.172 20.748 1.00 97.19 96 ASP A O 1
ATOM 791 N N . ASN A 1 97 ? -6.726 -4.785 19.318 1.00 95.88 97 ASN A N 1
ATOM 792 C CA . ASN A 1 97 ? -7.644 -3.678 19.562 1.00 95.88 97 ASN A CA 1
ATOM 793 C C . ASN A 1 97 ? -6.961 -2.296 19.509 1.00 95.88 97 ASN A C 1
ATOM 795 O O . ASN A 1 97 ? -7.211 -1.410 20.326 1.00 95.88 97 ASN A O 1
ATOM 799 N N . LYS A 1 98 ? -6.025 -2.107 18.571 1.00 96.81 98 LYS A N 1
ATOM 800 C CA . LYS A 1 98 ? -5.235 -0.871 18.454 1.00 96.81 98 LYS A CA 1
ATOM 801 C C . LYS A 1 98 ? -5.950 0.218 17.665 1.00 96.81 98 LYS A C 1
ATOM 803 O O . LYS A 1 98 ? -5.418 1.328 17.611 1.00 96.81 98 LYS A O 1
ATOM 808 N N . TYR A 1 99 ? -7.064 -0.084 17.016 1.00 96.69 99 TYR A N 1
ATOM 809 C CA . TYR A 1 99 ? -7.891 0.874 16.297 1.00 96.69 99 TYR A CA 1
ATOM 810 C C . TYR A 1 99 ? -9.330 0.365 16.212 1.00 96.69 99 TYR A C 1
ATOM 812 O O . TYR A 1 99 ? -9.575 -0.840 16.276 1.00 96.69 99 TYR A O 1
ATOM 820 N N . ASP A 1 100 ? -10.256 1.295 16.011 1.00 96.56 100 ASP A N 1
ATOM 821 C CA . ASP A 1 100 ? -11.662 1.000 15.717 1.00 96.56 100 ASP A CA 1
ATOM 822 C C . ASP A 1 100 ? -11.963 1.160 14.229 1.00 96.56 100 ASP A C 1
ATOM 824 O O . ASP A 1 100 ? -12.642 0.321 13.639 1.00 96.56 100 ASP A O 1
ATOM 828 N N . THR A 1 101 ? -11.336 2.167 13.616 1.00 96.75 101 THR A N 1
ATOM 829 C CA . THR A 1 101 ? -11.347 2.405 12.174 1.00 96.75 101 THR A CA 1
ATOM 830 C C . THR A 1 101 ? -9.921 2.434 11.634 1.00 96.75 101 THR A C 1
ATOM 832 O O . THR A 1 101 ? -9.073 3.160 12.163 1.00 96.75 101 THR A O 1
ATOM 835 N N . ALA A 1 102 ? -9.648 1.672 10.575 1.00 96.81 102 ALA A N 1
ATOM 836 C CA . ALA A 1 102 ? -8.420 1.816 9.796 1.00 96.81 102 ALA A CA 1
ATOM 837 C C . ALA A 1 102 ? -8.694 2.610 8.518 1.00 96.81 102 ALA A C 1
ATOM 839 O O . ALA A 1 102 ? -9.574 2.252 7.743 1.00 96.81 102 ALA A O 1
ATOM 840 N 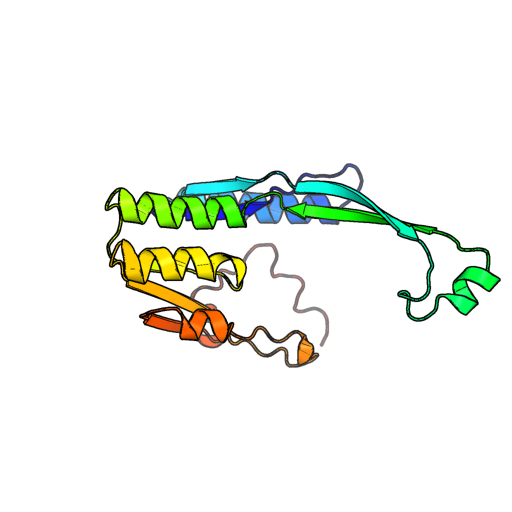N . ILE A 1 103 ? -7.898 3.655 8.291 1.00 97.12 103 ILE A N 1
ATOM 841 C CA . ILE A 1 103 ? -7.893 4.422 7.044 1.00 97.12 103 ILE A CA 1
ATOM 842 C C . ILE A 1 103 ? -6.779 3.864 6.161 1.00 97.12 103 ILE A C 1
ATOM 844 O O . ILE A 1 103 ? -5.604 3.897 6.541 1.00 97.12 103 ILE A O 1
ATOM 848 N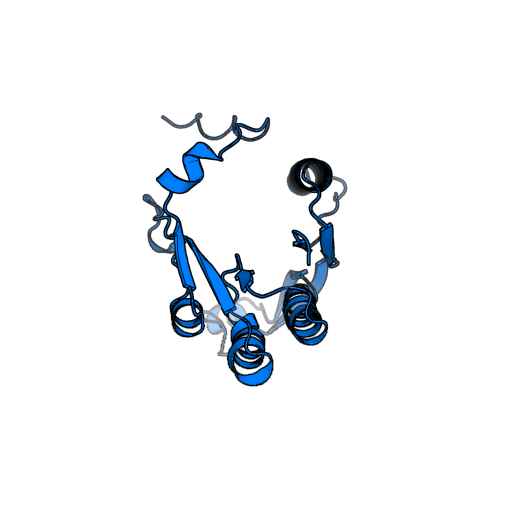 N . ILE A 1 104 ? -7.149 3.340 4.997 1.00 95.69 104 ILE A N 1
ATOM 849 C CA . ILE A 1 104 ? -6.241 2.710 4.042 1.00 95.69 104 ILE A CA 1
ATOM 850 C C . ILE A 1 104 ? -6.136 3.600 2.808 1.00 95.69 104 ILE A C 1
ATOM 852 O O . ILE A 1 104 ? -7.124 3.875 2.134 1.00 95.69 104 ILE A O 1
ATOM 856 N N . VAL A 1 105 ? -4.906 4.011 2.503 1.00 95.06 105 VAL A N 1
ATOM 857 C CA . VAL A 1 105 ? -4.552 4.750 1.288 1.00 95.06 105 VAL A CA 1
ATOM 858 C C . VAL A 1 105 ? -3.655 3.843 0.447 1.00 95.06 105 VAL A C 1
ATOM 860 O O . VAL A 1 105 ? -2.441 3.814 0.637 1.00 95.06 105 VAL A O 1
ATOM 863 N N . SER A 1 106 ? -4.258 3.016 -0.405 1.00 91.56 106 SER A N 1
ATOM 864 C CA . SER A 1 106 ? -3.550 2.079 -1.287 1.00 91.56 106 SER A CA 1
ATOM 865 C C . SER A 1 106 ? -4.466 1.619 -2.415 1.00 91.56 106 SER A C 1
ATOM 867 O O . SER A 1 106 ? -5.635 1.354 -2.167 1.00 91.56 106 SER A O 1
ATOM 869 N N . SER A 1 107 ? -3.938 1.460 -3.626 1.00 87.25 107 SER A N 1
ATOM 870 C CA . SER A 1 107 ? -4.668 0.857 -4.754 1.00 87.25 107 SER A CA 1
ATOM 871 C C . SER A 1 107 ? -4.335 -0.628 -4.948 1.00 87.25 107 SER A C 1
ATOM 873 O O . SER A 1 107 ? -4.568 -1.167 -6.025 1.00 87.25 107 SER A O 1
ATOM 875 N N . ASP A 1 108 ? -3.769 -1.282 -3.932 1.00 89.75 108 ASP A N 1
ATOM 876 C CA . ASP A 1 108 ? -3.400 -2.696 -3.985 1.00 89.75 108 ASP A CA 1
ATOM 877 C C . ASP A 1 108 ? -4.587 -3.608 -3.630 1.00 89.75 108 ASP A C 1
ATOM 879 O O . ASP A 1 108 ? -5.068 -3.625 -2.491 1.00 89.75 108 ASP A O 1
ATOM 883 N N . SER A 1 109 ? -5.054 -4.384 -4.614 1.00 91.94 109 SER A N 1
ATOM 884 C CA . SER A 1 109 ? -6.107 -5.383 -4.422 1.00 91.94 109 SER A CA 1
ATOM 885 C C . SER A 1 109 ? -5.692 -6.527 -3.506 1.00 91.94 109 SER A C 1
ATOM 887 O O . SER A 1 109 ? -6.573 -7.173 -2.946 1.00 91.94 109 SER A O 1
ATOM 889 N N . ASP A 1 110 ? -4.399 -6.782 -3.303 1.00 92.38 110 ASP A N 1
ATOM 890 C CA . ASP A 1 110 ? -3.941 -7.898 -2.466 1.00 92.38 110 ASP A CA 1
ATOM 891 C C . ASP A 1 110 ? -4.278 -7.689 -0.974 1.00 92.38 110 ASP A C 1
ATOM 893 O O . ASP A 1 110 ? -4.197 -8.622 -0.171 1.00 92.38 110 ASP A O 1
ATOM 897 N N . LEU A 1 111 ? -4.727 -6.486 -0.588 1.00 95.12 111 LEU A N 1
ATOM 898 C CA . LEU A 1 111 ? -5.225 -6.176 0.756 1.00 95.12 111 LEU A CA 1
ATOM 899 C C . LEU A 1 111 ? -6.658 -6.661 1.018 1.00 95.12 111 LEU A C 1
ATOM 901 O O . LEU A 1 111 ? -7.052 -6.755 2.181 1.00 95.12 111 LEU A O 1
ATOM 905 N N . ILE A 1 112 ? -7.426 -6.984 -0.026 1.00 95.94 112 ILE A N 1
ATOM 906 C CA . ILE A 1 112 ? -8.829 -7.433 0.053 1.00 95.94 112 ILE A CA 1
ATOM 907 C C . ILE A 1 112 ? -9.034 -8.546 1.092 1.00 95.94 112 ILE A C 1
ATOM 909 O O . ILE A 1 112 ? -9.838 -8.357 2.005 1.00 95.94 112 ILE A O 1
ATOM 913 N N . PRO A 1 113 ? -8.267 -9.656 1.078 1.00 96.62 113 PRO A N 1
ATOM 914 C CA . PRO A 1 113 ? -8.457 -10.722 2.061 1.00 96.62 113 PRO A CA 1
ATOM 915 C C . PRO A 1 113 ? -8.251 -10.255 3.509 1.00 96.62 113 PRO A C 1
ATOM 917 O O . PRO A 1 113 ? -8.934 -10.726 4.420 1.00 96.62 113 PRO A O 1
ATOM 920 N N . ALA A 1 114 ? -7.324 -9.318 3.736 1.00 96.94 114 ALA A N 1
ATOM 921 C CA . ALA A 1 114 ? -7.088 -8.749 5.058 1.00 96.94 114 ALA A CA 1
ATOM 922 C C . ALA A 1 114 ? -8.249 -7.841 5.487 1.00 96.94 114 ALA A C 1
ATOM 924 O O . ALA A 1 114 ? -8.721 -7.952 6.618 1.00 96.94 114 ALA A O 1
ATOM 925 N N . ILE A 1 115 ? -8.732 -6.985 4.583 1.00 96.94 115 ILE A N 1
ATOM 926 C CA . ILE A 1 115 ? -9.888 -6.103 4.798 1.00 96.94 115 ILE A CA 1
ATOM 927 C C . ILE A 1 115 ? -11.131 -6.928 5.140 1.00 96.94 115 ILE A C 1
ATOM 929 O O . ILE A 1 115 ? -11.759 -6.688 6.175 1.00 96.94 115 ILE A O 1
ATOM 933 N N . ASP A 1 116 ? -11.441 -7.940 4.331 1.00 96.94 116 ASP A N 1
ATOM 934 C CA . ASP A 1 116 ? -12.578 -8.830 4.554 1.00 96.94 116 ASP A CA 1
ATOM 935 C C . ASP A 1 116 ? -12.479 -9.526 5.913 1.00 96.94 116 ASP A C 1
ATOM 937 O O . ASP A 1 116 ? -13.456 -9.566 6.668 1.00 96.94 116 ASP A O 1
ATOM 941 N N . TRP A 1 117 ? -11.299 -10.034 6.270 1.00 97.50 117 TRP A N 1
ATOM 942 C CA . TRP A 1 117 ? -11.093 -10.659 7.573 1.00 97.50 117 TRP A CA 1
ATOM 943 C C . TRP A 1 117 ? -11.339 -9.670 8.719 1.00 97.50 117 TRP A C 1
ATOM 945 O O . TRP A 1 117 ? -12.060 -9.988 9.666 1.00 97.50 117 TRP A O 1
ATOM 955 N N . ILE A 1 118 ? -10.799 -8.453 8.625 1.00 97.56 118 ILE A N 1
ATOM 956 C CA . ILE A 1 118 ? -10.927 -7.427 9.666 1.00 97.56 118 ILE A CA 1
ATOM 957 C C . ILE A 1 118 ? -12.393 -7.023 9.870 1.00 97.56 118 ILE A C 1
ATOM 959 O O . ILE A 1 118 ? -12.871 -7.005 11.009 1.00 97.56 118 ILE A O 1
ATOM 963 N N . ARG A 1 119 ? -13.129 -6.773 8.783 1.00 96.50 119 ARG A N 1
ATOM 964 C CA . ARG A 1 119 ? -14.544 -6.374 8.840 1.00 96.50 119 ARG A CA 1
ATOM 965 C C . ARG A 1 119 ? -15.421 -7.477 9.418 1.00 96.50 119 ARG A C 1
ATOM 967 O O . ARG A 1 119 ? -16.229 -7.245 10.317 1.00 96.50 119 ARG A O 1
ATOM 974 N N . HIS A 1 120 ? -15.248 -8.709 8.943 1.00 96.19 120 HIS A N 1
ATOM 975 C CA . HIS A 1 120 ? -16.158 -9.795 9.300 1.00 96.19 120 HIS A CA 1
ATOM 976 C C . HIS A 1 120 ? -15.797 -10.482 10.619 1.00 96.19 120 HIS A C 1
ATOM 978 O O . HIS A 1 120 ? -16.712 -10.899 11.337 1.00 96.19 120 HIS A O 1
ATOM 984 N N . ARG A 1 121 ? -14.503 -10.605 10.948 1.00 95.81 121 ARG A N 1
ATOM 985 C CA . ARG A 1 121 ? -14.016 -11.327 12.138 1.00 95.81 121 ARG A CA 1
ATOM 986 C C . ARG A 1 121 ? -13.688 -10.393 13.291 1.00 95.81 121 ARG A C 1
ATOM 988 O O . ARG A 1 121 ? -14.210 -10.596 14.379 1.00 95.81 121 ARG A O 1
ATOM 995 N N . ALA A 1 122 ? -12.866 -9.374 13.051 1.00 95.75 122 ALA A N 1
ATOM 996 C CA . ALA A 1 122 ? -12.468 -8.427 14.094 1.00 95.75 122 ALA A CA 1
ATOM 997 C C . ALA A 1 122 ? -13.495 -7.303 14.320 1.00 95.75 122 ALA A C 1
ATOM 999 O O . ALA A 1 122 ? -13.353 -6.538 15.272 1.00 95.75 122 ALA A O 1
ATOM 1000 N N . LYS A 1 123 ? -14.525 -7.212 13.462 1.00 96.81 123 LYS A N 1
ATOM 1001 C CA . LYS A 1 123 ? -15.609 -6.218 13.532 1.00 96.81 123 LYS A CA 1
ATOM 1002 C C . LYS A 1 123 ? -15.086 -4.778 13.610 1.00 96.81 123 LYS A C 1
ATOM 1004 O O . LYS A 1 123 ? -15.639 -3.954 14.332 1.00 96.81 123 LYS A O 1
ATOM 1009 N N . LYS A 1 124 ? -14.000 -4.487 12.885 1.00 97.56 124 LYS A N 1
ATOM 1010 C CA . LYS A 1 124 ? -13.445 -3.132 12.760 1.00 97.56 124 LYS A CA 1
ATOM 1011 C C . LYS A 1 124 ? -13.894 -2.486 11.459 1.00 97.56 124 LYS A C 1
ATOM 1013 O O . LYS A 1 124 ? -14.096 -3.179 10.464 1.00 97.56 124 LYS A O 1
ATOM 1018 N N . THR A 1 125 ? -13.995 -1.165 11.479 1.00 97.81 125 THR A N 1
ATOM 1019 C CA . THR A 1 125 ? -14.372 -0.364 10.316 1.00 97.81 125 THR A CA 1
ATOM 1020 C C . THR A 1 125 ? -13.155 -0.140 9.427 1.00 97.81 125 THR A C 1
ATOM 1022 O O . THR A 1 125 ? -12.065 0.175 9.916 1.00 97.81 125 THR A O 1
ATOM 1025 N N . ILE A 1 126 ? -13.334 -0.256 8.116 1.00 97.62 126 ILE A N 1
ATOM 1026 C CA . ILE A 1 126 ? -12.313 0.101 7.133 1.00 97.62 126 ILE A CA 1
ATOM 1027 C C . ILE A 1 126 ? -12.797 1.287 6.299 1.00 97.62 126 ILE A C 1
ATOM 1029 O O . ILE A 1 126 ? -13.856 1.233 5.671 1.00 97.62 126 ILE A O 1
ATOM 1033 N N . GLU A 1 127 ? -11.987 2.341 6.264 1.00 97.69 127 GLU A N 1
ATOM 1034 C CA . GLU A 1 127 ? -12.138 3.473 5.357 1.00 97.69 127 GLU A CA 1
ATOM 1035 C C . GLU A 1 127 ? -11.109 3.381 4.228 1.00 97.69 127 GLU A C 1
ATOM 1037 O O . GLU A 1 127 ? -9.901 3.355 4.473 1.00 97.69 127 GLU A O 1
ATOM 1042 N N . TYR A 1 128 ? -11.586 3.352 2.987 1.00 97.12 128 TYR A N 1
ATOM 1043 C CA . TYR A 1 128 ? -10.749 3.410 1.795 1.00 97.12 128 TYR A CA 1
ATOM 1044 C C . TYR A 1 128 ? -10.632 4.842 1.275 1.00 97.12 128 TYR A C 1
ATOM 1046 O O . TYR A 1 128 ? -11.643 5.498 1.006 1.00 97.12 128 TYR A O 1
ATOM 1054 N N . ILE A 1 129 ? -9.394 5.290 1.065 1.00 96.38 129 ILE A N 1
ATOM 1055 C CA . ILE A 1 129 ? -9.080 6.516 0.337 1.00 96.38 129 ILE A CA 1
ATOM 1056 C C . ILE A 1 129 ? -8.526 6.144 -1.040 1.00 96.38 129 ILE A C 1
ATOM 1058 O O . ILE A 1 129 ? -7.412 5.625 -1.155 1.00 96.38 129 ILE A O 1
ATOM 1062 N N . GLY A 1 130 ? -9.311 6.423 -2.077 1.00 94.19 130 GLY A N 1
ATOM 1063 C CA . GLY A 1 130 ? -8.914 6.277 -3.475 1.00 94.19 130 GLY A CA 1
ATOM 1064 C C . GLY A 1 130 ? -8.671 7.627 -4.144 1.00 94.19 130 GLY A C 1
ATOM 1065 O O . GLY A 1 130 ? -9.033 8.675 -3.612 1.00 94.19 130 GLY A O 1
ATOM 1066 N N . PHE A 1 131 ? -8.096 7.597 -5.343 1.00 94.19 131 PHE A N 1
ATOM 1067 C CA . PHE A 1 131 ? -7.826 8.793 -6.138 1.00 94.19 131 PHE A CA 1
ATOM 1068 C C . PHE A 1 131 ? -8.486 8.680 -7.507 1.00 94.19 131 PHE A C 1
ATOM 1070 O O . PHE A 1 131 ? -8.439 7.619 -8.127 1.00 94.19 131 PHE A O 1
ATOM 1077 N N . SER A 1 132 ? -9.079 9.778 -7.967 1.00 93.44 132 SER A N 1
ATOM 1078 C CA . SER A 1 132 ? -9.625 9.925 -9.316 1.00 93.44 132 SER A CA 1
ATOM 1079 C C . SER A 1 132 ? -8.981 11.147 -9.960 1.00 93.44 132 SER A C 1
ATOM 1081 O O . SER A 1 132 ? -9.473 12.268 -9.828 1.00 93.44 132 SER A O 1
ATOM 1083 N N . ILE A 1 133 ? -7.834 10.936 -10.601 1.00 92.00 133 ILE A N 1
ATOM 1084 C CA . ILE A 1 133 ? -7.020 11.995 -11.201 1.00 92.00 133 ILE A CA 1
ATOM 1085 C C . ILE A 1 133 ? -6.856 11.664 -12.686 1.00 92.00 133 ILE A C 1
ATOM 1087 O O . ILE A 1 133 ? -6.068 10.771 -13.015 1.00 92.00 133 ILE A O 1
ATOM 1091 N N . PRO A 1 134 ? -7.615 12.328 -13.574 1.00 90.06 134 PRO A N 1
ATOM 1092 C CA . PRO A 1 134 ? -7.474 12.127 -15.006 1.00 90.06 134 PRO A CA 1
ATOM 1093 C C . PRO A 1 134 ? -6.133 12.681 -15.495 1.00 90.06 134 PRO A C 1
ATOM 1095 O O . PRO A 1 134 ? -5.686 13.737 -15.044 1.00 90.06 134 PRO A O 1
ATOM 1098 N N . ASP A 1 135 ? -5.509 11.961 -16.420 1.00 90.25 135 ASP A N 1
ATOM 1099 C CA . ASP A 1 135 ? -4.390 12.461 -17.217 1.00 90.25 135 ASP A CA 1
ATOM 1100 C C . ASP A 1 135 ? -4.962 13.028 -18.524 1.00 90.25 135 ASP A C 1
ATOM 1102 O O . ASP A 1 135 ? -5.591 12.310 -19.306 1.00 90.25 135 ASP A O 1
ATOM 1106 N N . GLU A 1 136 ? -4.798 14.339 -18.714 1.00 88.06 136 GLU A N 1
ATOM 110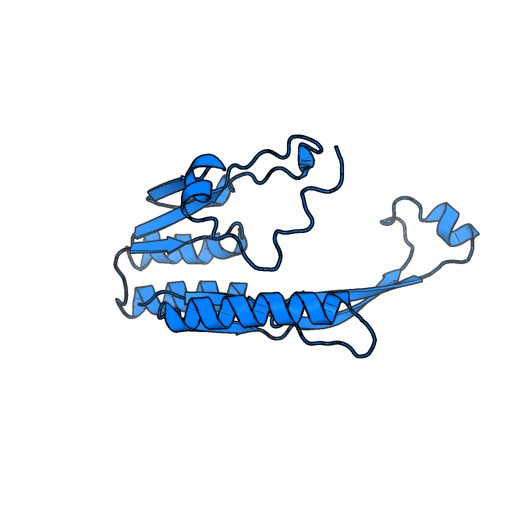7 C CA . GLU A 1 136 ? -5.372 15.093 -19.835 1.00 88.06 136 GLU A CA 1
ATOM 1108 C C . GLU A 1 136 ? -4.709 14.746 -21.178 1.00 88.06 136 GLU A C 1
ATOM 1110 O O . GLU A 1 136 ? -5.345 14.867 -22.224 1.00 88.06 136 GLU A O 1
ATOM 1115 N N . VAL A 1 137 ? -3.456 14.276 -21.157 1.00 89.94 137 VAL A N 1
ATOM 1116 C CA . VAL A 1 137 ? -2.676 13.960 -22.363 1.00 89.94 137 VAL A CA 1
ATOM 1117 C C . VAL A 1 137 ? -2.826 12.486 -22.728 1.00 89.94 137 VAL A C 1
ATOM 1119 O O . VAL A 1 137 ? -3.020 12.139 -23.895 1.00 89.94 137 VAL A O 1
ATOM 1122 N N . VAL A 1 138 ? -2.751 11.597 -21.734 1.00 89.81 138 VAL A N 1
ATOM 1123 C CA . VAL A 1 138 ? -2.804 10.145 -21.935 1.00 89.81 138 VAL A CA 1
ATOM 1124 C C . VAL A 1 138 ? -3.860 9.534 -21.013 1.00 89.81 138 VAL A C 1
ATOM 1126 O O . VAL A 1 138 ? -3.530 9.079 -19.919 1.00 89.81 138 VAL A O 1
ATOM 1129 N N . PRO A 1 139 ? -5.122 9.380 -21.464 1.00 85.81 139 PRO A N 1
ATOM 1130 C CA . PRO A 1 139 ? -6.217 8.904 -20.614 1.00 85.81 139 PRO A CA 1
ATOM 1131 C C . PRO A 1 139 ? -5.951 7.566 -19.910 1.00 85.81 139 PRO A C 1
ATOM 1133 O O . PRO A 1 139 ? -6.454 7.334 -18.812 1.00 85.81 139 PRO A O 1
ATOM 1136 N N . LYS A 1 140 ? -5.125 6.691 -20.502 1.00 86.75 140 LYS A N 1
ATOM 1137 C CA . LYS A 1 140 ? -4.724 5.401 -19.913 1.00 86.75 140 LYS A CA 1
ATOM 1138 C C . LYS A 1 140 ? -3.860 5.527 -18.652 1.00 86.75 140 LYS A C 1
ATOM 1140 O O . LYS A 1 140 ? -3.826 4.580 -17.873 1.00 86.75 140 LYS A O 1
ATOM 1145 N N . ASN A 1 141 ? -3.189 6.659 -18.451 1.00 86.50 141 ASN A N 1
ATOM 1146 C CA . ASN A 1 141 ? -2.378 6.937 -17.264 1.00 86.50 141 ASN A CA 1
ATOM 1147 C C . ASN A 1 141 ? -3.198 7.553 -16.122 1.00 86.50 141 ASN A C 1
ATOM 1149 O O . ASN A 1 141 ? -2.669 7.772 -15.033 1.00 86.50 141 ASN A O 1
ATOM 1153 N N . SER A 1 142 ? -4.490 7.813 -16.353 1.00 88.06 142 SER A N 1
ATOM 1154 C CA . SER A 1 142 ? -5.388 8.340 -15.331 1.00 88.06 142 SER A CA 1
ATOM 1155 C C . SER A 1 142 ? -5.403 7.429 -14.109 1.00 88.06 142 S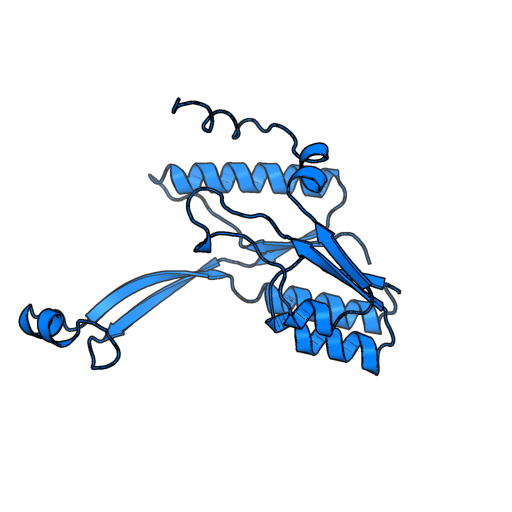ER A C 1
ATOM 1157 O O . SER A 1 142 ? -5.602 6.213 -14.208 1.00 88.06 142 SER A O 1
ATOM 1159 N N . THR A 1 143 ? -5.248 8.030 -12.935 1.00 89.81 143 THR A N 1
ATOM 1160 C CA . THR A 1 143 ? -5.414 7.312 -11.676 1.00 89.81 143 THR A CA 1
ATOM 1161 C C . THR A 1 143 ? -6.901 7.165 -11.406 1.00 89.81 143 THR A C 1
ATOM 1163 O O . THR A 1 143 ? -7.602 8.162 -11.255 1.00 89.81 143 THR A O 1
ATOM 1166 N N . ASN A 1 144 ? -7.374 5.924 -11.344 1.00 91.38 144 ASN A N 1
ATOM 1167 C CA . ASN A 1 144 ? -8.760 5.598 -11.040 1.00 91.38 144 ASN A CA 1
ATOM 1168 C C . ASN A 1 144 ? -8.834 4.828 -9.719 1.00 91.38 144 ASN A C 1
ATOM 1170 O O . ASN A 1 144 ? -7.935 4.031 -9.422 1.00 91.38 144 ASN A O 1
ATOM 1174 N N . PRO A 1 145 ? -9.899 5.017 -8.929 1.00 92.12 145 PRO A N 1
ATOM 1175 C CA . PRO A 1 145 ? -10.047 4.293 -7.684 1.00 92.12 145 PRO A CA 1
ATOM 1176 C C . PRO A 1 145 ? -10.409 2.833 -7.962 1.00 92.12 145 PRO A C 1
ATOM 1178 O O . PRO A 1 145 ? -11.136 2.514 -8.907 1.00 92.12 145 PRO A O 1
ATOM 1181 N N . LEU A 1 146 ? -9.908 1.927 -7.124 1.00 92.44 146 LEU A N 1
ATOM 1182 C CA . LEU A 1 146 ? -10.089 0.502 -7.361 1.00 92.44 146 LEU A CA 1
ATOM 1183 C C . LEU A 1 146 ? -11.491 0.061 -6.919 1.00 92.44 146 LEU A C 1
ATOM 1185 O O . LEU A 1 146 ? -11.804 0.047 -5.728 1.00 92.44 146 LEU A O 1
ATOM 1189 N N . ILE A 1 147 ? -12.330 -0.324 -7.884 1.00 92.19 147 ILE A N 1
ATOM 1190 C CA . ILE A 1 147 ? -13.739 -0.699 -7.654 1.00 92.19 147 ILE A CA 1
ATOM 1191 C C . ILE A 1 147 ? -13.858 -1.847 -6.643 1.00 92.19 147 ILE A C 1
ATOM 1193 O O . ILE A 1 147 ? -14.751 -1.843 -5.798 1.00 92.19 147 ILE A O 1
ATOM 1197 N N . SER A 1 148 ? -12.940 -2.812 -6.695 1.00 92.88 148 SER A N 1
ATOM 1198 C CA . SER A 1 148 ? -12.927 -3.947 -5.772 1.00 92.88 148 SER A CA 1
ATOM 1199 C C . SER A 1 148 ? -12.677 -3.524 -4.322 1.00 92.88 148 SER A C 1
ATOM 1201 O O . SER A 1 148 ? -13.367 -4.012 -3.432 1.00 92.88 148 SER A O 1
ATOM 1203 N N . LEU A 1 149 ? -11.770 -2.571 -4.074 1.00 92.12 149 LEU A N 1
ATOM 1204 C CA . LEU A 1 149 ? -11.555 -2.018 -2.732 1.00 92.12 149 LEU A CA 1
ATOM 1205 C C . LEU A 1 149 ? -12.770 -1.216 -2.268 1.00 92.12 149 LEU A C 1
ATOM 1207 O O . LEU A 1 149 ? -13.233 -1.419 -1.152 1.00 92.12 149 LEU A O 1
ATOM 1211 N N . ILE A 1 150 ? -13.349 -0.390 -3.145 1.00 92.12 150 ILE A N 1
ATOM 1212 C CA . ILE A 1 150 ? -14.580 0.361 -2.849 1.00 92.12 150 ILE A CA 1
ATOM 1213 C C . ILE A 1 150 ? -15.701 -0.568 -2.366 1.00 92.12 150 ILE A C 1
ATOM 1215 O O . ILE A 1 150 ? -16.412 -0.237 -1.415 1.00 92.12 150 ILE A O 1
ATOM 1219 N N . ALA A 1 151 ? -15.874 -1.713 -3.029 1.00 91.38 151 ALA A N 1
ATOM 1220 C CA . ALA A 1 151 ? -16.915 -2.680 -2.699 1.00 91.38 151 ALA A CA 1
ATOM 1221 C C . ALA A 1 151 ? -16.671 -3.387 -1.355 1.00 91.38 151 ALA A C 1
ATOM 1223 O O . ALA A 1 151 ? -17.620 -3.828 -0.706 1.00 91.38 151 ALA A O 1
ATOM 1224 N N . GLN A 1 152 ? -15.411 -3.490 -0.932 1.00 92.00 152 GLN A N 1
ATOM 1225 C CA . GLN A 1 152 ? -15.008 -4.239 0.252 1.00 92.00 152 GLN A CA 1
ATOM 1226 C C . GLN A 1 152 ? -14.733 -3.387 1.494 1.00 92.00 152 GLN A C 1
ATOM 1228 O O . GLN A 1 152 ? -14.345 -3.933 2.526 1.00 92.00 152 GLN A O 1
ATOM 1233 N N . THR A 1 153 ? -14.989 -2.082 1.457 1.00 93.44 153 THR A N 1
ATOM 1234 C CA . THR A 1 153 ? -14.797 -1.190 2.612 1.00 93.44 153 THR A CA 1
ATOM 1235 C C . THR A 1 153 ? -16.094 -0.560 3.097 1.00 93.44 153 THR A C 1
ATOM 1237 O O . THR A 1 153 ? -17.048 -0.409 2.336 1.00 93.44 153 THR A O 1
ATOM 1240 N N . ASP A 1 154 ? -16.132 -0.178 4.373 1.00 95.94 154 ASP A N 1
ATOM 1241 C CA . ASP A 1 154 ? -17.322 0.398 5.011 1.00 95.94 154 ASP A CA 1
ATOM 1242 C C . ASP A 1 154 ? -17.506 1.870 4.630 1.00 95.94 154 ASP A C 1
ATOM 1244 O O . ASP A 1 154 ? -18.606 2.310 4.295 1.00 95.94 154 ASP A O 1
ATOM 1248 N N . ILE A 1 155 ? -16.405 2.624 4.648 1.00 96.69 155 ILE A N 1
ATOM 1249 C CA . ILE A 1 155 ? -16.364 4.045 4.301 1.00 96.69 155 ILE A CA 1
ATOM 1250 C C . ILE A 1 155 ? -15.459 4.210 3.085 1.00 96.69 155 ILE A C 1
ATOM 1252 O O . ILE A 1 155 ? -14.441 3.533 2.950 1.00 96.69 155 ILE A O 1
ATOM 1256 N N . LYS A 1 156 ? -15.838 5.112 2.182 1.00 94.94 156 LYS A N 1
ATOM 1257 C CA . LYS A 1 156 ? -15.097 5.385 0.952 1.00 94.94 156 LYS A CA 1
ATOM 1258 C C . LYS A 1 156 ? -14.991 6.879 0.717 1.00 94.94 156 LYS A C 1
ATOM 1260 O O . LYS A 1 156 ? -15.999 7.586 0.740 1.00 94.94 156 LYS A O 1
ATOM 1265 N N . ARG A 1 157 ? -13.777 7.337 0.436 1.00 95.12 157 ARG A N 1
A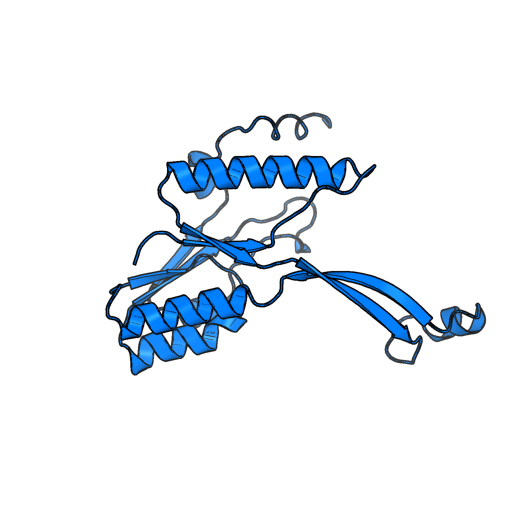TOM 1266 C CA . ARG A 1 157 ? -13.503 8.706 0.016 1.00 95.12 157 ARG A CA 1
ATOM 1267 C C . ARG A 1 157 ? -12.632 8.678 -1.224 1.00 95.12 157 ARG A C 1
ATOM 1269 O O . ARG A 1 157 ? -11.561 8.080 -1.223 1.00 95.12 157 ARG A O 1
ATOM 1276 N N . ILE A 1 158 ? -13.103 9.323 -2.281 1.00 94.81 158 ILE A N 1
ATOM 1277 C CA . ILE A 1 158 ? -12.342 9.478 -3.516 1.00 94.81 158 ILE A CA 1
ATOM 1278 C C . ILE A 1 158 ? -11.864 10.919 -3.576 1.00 94.81 158 ILE A C 1
ATOM 1280 O O . ILE A 1 158 ? -12.685 11.830 -3.519 1.00 94.81 158 ILE A O 1
ATOM 1284 N N . LEU A 1 159 ? -10.549 11.103 -3.640 1.00 93.94 159 LEU A N 1
ATOM 1285 C CA . LEU A 1 159 ? -9.923 12.415 -3.740 1.00 93.94 159 LEU A CA 1
ATOM 1286 C C . LEU A 1 159 ? -9.648 12.748 -5.204 1.00 93.94 159 LEU A C 1
ATOM 1288 O O . LEU A 1 159 ? -9.094 11.929 -5.949 1.00 93.94 159 LEU A O 1
ATOM 1292 N N . ILE A 1 160 ? -10.025 13.957 -5.600 1.00 93.44 160 ILE A N 1
ATOM 1293 C CA . ILE A 1 160 ? -9.715 14.525 -6.915 1.00 93.44 160 ILE A CA 1
ATOM 1294 C C . ILE A 1 160 ? -8.544 15.510 -6.812 1.00 93.44 160 ILE A C 1
ATOM 1296 O O . ILE A 1 160 ? -8.113 15.884 -5.721 1.00 93.44 160 ILE A O 1
ATOM 1300 N N . LYS A 1 161 ? -8.018 15.955 -7.958 1.00 90.25 161 LYS A N 1
ATOM 1301 C CA . LYS A 1 161 ? -6.856 16.862 -8.028 1.00 90.25 161 LYS A CA 1
ATOM 1302 C C . LYS A 1 161 ? -7.016 18.117 -7.155 1.00 90.25 161 LYS A C 1
ATOM 1304 O O . LYS A 1 161 ? -6.082 18.479 -6.446 1.00 90.25 161 LYS A O 1
ATOM 1309 N N . SER A 1 162 ? -8.195 18.742 -7.157 1.00 90.25 162 SER A N 1
ATOM 1310 C CA . SER A 1 162 ? -8.468 19.946 -6.356 1.00 90.25 162 SER A CA 1
ATOM 1311 C C . SER A 1 162 ? -8.420 19.691 -4.849 1.00 90.25 162 SER A C 1
ATOM 1313 O O . SER A 1 162 ? -7.972 20.559 -4.107 1.00 90.25 162 SER A O 1
ATOM 1315 N N . ASP A 1 163 ? -8.810 18.499 -4.385 1.00 91.06 163 ASP A N 1
ATOM 1316 C CA . ASP A 1 163 ? -8.741 18.145 -2.961 1.00 91.06 163 ASP A CA 1
ATOM 1317 C C . ASP A 1 163 ? -7.292 18.058 -2.473 1.00 91.06 163 ASP A C 1
ATOM 1319 O O . ASP A 1 163 ? -7.000 18.332 -1.310 1.00 91.06 163 ASP A O 1
ATOM 1323 N N . LEU A 1 164 ? -6.376 17.667 -3.365 1.00 87.69 164 LEU A N 1
ATOM 1324 C CA . LEU A 1 164 ? -4.957 17.494 -3.058 1.00 87.69 164 LEU A CA 1
ATOM 1325 C C . LEU A 1 164 ? -4.163 18.792 -3.158 1.00 87.69 164 LEU A C 1
ATOM 1327 O O . LEU A 1 164 ? -3.130 18.920 -2.504 1.00 87.69 164 LEU A O 1
ATOM 1331 N N . GLN A 1 165 ? -4.637 19.755 -3.948 1.00 84.56 165 GLN A N 1
ATOM 1332 C CA . GLN A 1 165 ? -3.910 20.991 -4.226 1.00 84.56 165 GLN A CA 1
ATOM 1333 C C . GLN A 1 165 ? -3.607 21.794 -2.954 1.00 84.56 165 GLN A C 1
ATOM 1335 O O . GLN A 1 165 ? -2.524 22.357 -2.833 1.00 84.56 165 GLN A O 1
ATOM 1340 N N . PHE A 1 166 ? -4.503 21.768 -1.964 1.00 81.06 166 PHE A N 1
ATOM 1341 C CA . PHE A 1 166 ? -4.288 22.410 -0.659 1.00 81.06 166 PHE A CA 1
ATOM 1342 C C . PHE A 1 166 ? -3.131 21.803 0.147 1.00 81.06 166 PHE A C 1
ATOM 1344 O O . PHE A 1 166 ? -2.609 22.442 1.059 1.00 81.06 166 PHE A O 1
ATOM 1351 N N . PHE A 1 167 ? -2.740 20.568 -0.172 1.00 80.00 167 PHE A N 1
ATOM 1352 C CA . PHE A 1 167 ? -1.678 19.826 0.504 1.00 80.00 167 PHE A CA 1
ATOM 1353 C C . PHE A 1 167 ? -0.395 19.736 -0.325 1.00 80.00 167 PHE A C 1
ATOM 1355 O O . PHE A 1 167 ? 0.609 19.221 0.172 1.00 80.00 167 PHE A O 1
ATOM 1362 N N . ALA A 1 168 ? -0.416 20.219 -1.570 1.00 73.56 168 ALA A N 1
ATOM 1363 C CA . ALA A 1 168 ? 0.761 20.283 -2.418 1.00 73.56 168 ALA A CA 1
ATOM 1364 C C . ALA A 1 168 ? 1.729 21.326 -1.842 1.00 73.56 168 ALA A C 1
ATOM 1366 O O . ALA A 1 168 ? 1.561 22.533 -2.007 1.00 73.56 168 ALA A O 1
ATOM 1367 N N . VAL A 1 169 ? 2.741 20.853 -1.119 1.00 66.50 169 VAL A N 1
ATOM 1368 C CA . VAL A 1 169 ? 3.858 21.691 -0.686 1.00 66.50 169 VAL A CA 1
ATOM 1369 C C . VAL A 1 169 ? 4.805 21.805 -1.868 1.00 66.50 169 VAL A C 1
ATOM 1371 O O . VAL A 1 169 ? 5.346 20.784 -2.282 1.00 66.50 169 VAL A O 1
ATOM 1374 N N . ARG A 1 170 ? 5.021 23.025 -2.380 1.00 61.94 170 ARG A N 1
ATOM 1375 C CA . ARG A 1 170 ? 6.075 23.277 -3.370 1.00 61.94 170 ARG A CA 1
ATOM 1376 C C . ARG A 1 170 ? 7.409 22.822 -2.780 1.00 61.94 170 ARG A C 1
ATOM 1378 O O . ARG A 1 170 ? 7.873 23.374 -1.780 1.00 61.94 170 ARG A O 1
ATOM 1385 N N . THR A 1 171 ? 7.985 21.777 -3.349 1.00 60.59 171 THR A N 1
ATOM 1386 C CA . THR A 1 171 ? 9.297 21.259 -2.976 1.00 60.59 171 THR A CA 1
ATOM 1387 C C . THR A 1 171 ? 10.366 21.832 -3.901 1.00 60.59 171 THR A C 1
ATOM 1389 O O . THR A 1 171 ? 10.073 22.277 -5.006 1.00 60.59 171 THR A O 1
ATOM 1392 N N . LEU A 1 172 ? 11.632 21.760 -3.479 1.00 54.28 172 LEU A N 1
ATOM 1393 C CA . LEU A 1 172 ? 12.801 22.107 -4.306 1.00 54.28 172 LEU A CA 1
ATOM 1394 C C . LEU A 1 172 ? 12.903 21.289 -5.613 1.00 54.28 172 LEU A C 1
ATOM 1396 O O . LEU A 1 172 ? 13.804 21.520 -6.405 1.00 54.28 172 LEU A O 1
ATOM 1400 N N . PHE A 1 173 ? 12.019 20.309 -5.816 1.00 60.78 173 PHE A N 1
ATOM 1401 C CA . PHE A 1 173 ? 11.995 19.422 -6.973 1.00 60.78 173 PHE A CA 1
ATOM 1402 C C . PHE A 1 173 ? 10.841 19.713 -7.946 1.00 60.78 173 PHE A C 1
ATOM 1404 O O . PHE A 1 173 ? 10.668 18.957 -8.900 1.00 60.78 173 PHE A O 1
ATOM 1411 N N . ASP A 1 174 ? 10.048 20.762 -7.701 1.00 61.88 174 ASP A N 1
ATOM 1412 C CA . ASP A 1 174 ? 8.891 21.121 -8.535 1.00 61.88 174 ASP A CA 1
ATOM 1413 C C . ASP A 1 174 ? 9.238 22.135 -9.646 1.00 61.88 174 ASP A C 1
ATOM 1415 O O . ASP A 1 174 ? 8.361 22.519 -10.417 1.00 61.88 174 ASP A O 1
ATOM 1419 N N . GLU A 1 175 ? 10.500 22.575 -9.749 1.00 52.19 175 GLU A N 1
ATOM 1420 C CA . GLU A 1 175 ? 10.936 23.629 -10.687 1.00 52.19 175 GLU A CA 1
ATOM 1421 C C . GLU A 1 175 ? 11.032 23.182 -12.161 1.00 52.19 175 GLU A C 1
ATOM 1423 O O . GLU A 1 175 ? 11.177 24.024 -13.045 1.00 52.19 175 GLU A O 1
ATOM 1428 N N . ASP A 1 176 ? 10.876 21.890 -12.466 1.00 46.75 176 ASP A N 1
ATOM 1429 C CA . ASP A 1 176 ? 11.095 21.355 -13.821 1.00 46.75 176 ASP A CA 1
ATOM 1430 C C . ASP A 1 176 ? 9.817 21.156 -14.662 1.00 46.75 176 ASP A C 1
ATOM 1432 O O . ASP A 1 176 ? 9.888 20.604 -15.758 1.00 46.75 176 ASP A O 1
ATOM 1436 N N . ILE A 1 177 ? 8.641 21.600 -14.197 1.00 45.75 177 ILE A N 1
ATOM 1437 C CA . ILE A 1 177 ? 7.371 21.416 -14.939 1.00 45.75 177 ILE A CA 1
ATOM 1438 C C . ILE A 1 177 ? 6.991 22.647 -15.796 1.00 45.75 177 ILE A C 1
ATOM 1440 O O . ILE A 1 177 ? 6.135 22.544 -16.666 1.00 45.75 177 ILE A O 1
ATOM 1444 N N . GLU A 1 178 ? 7.657 23.798 -15.641 1.00 36.78 178 GLU A N 1
ATOM 1445 C CA . GLU A 1 178 ? 7.310 25.043 -16.365 1.00 36.78 178 GLU A CA 1
ATOM 1446 C C . GLU A 1 178 ? 8.186 25.361 -17.598 1.00 36.78 178 GLU A C 1
ATOM 1448 O O . GLU A 1 178 ? 8.122 26.470 -18.126 1.00 36.78 178 GLU A O 1
ATOM 1453 N N . LYS A 1 179 ? 8.979 24.414 -18.117 1.00 33.50 179 LYS A N 1
ATOM 1454 C CA . LYS A 1 179 ? 9.747 24.609 -19.366 1.00 33.50 179 LYS A CA 1
ATOM 1455 C C . LYS A 1 179 ? 9.222 23.756 -20.520 1.00 33.50 179 LYS A C 1
ATOM 1457 O O . LYS A 1 179 ? 9.944 22.911 -21.025 1.00 33.50 179 LYS A O 1
ATOM 1462 N N . ASP A 1 180 ? 7.973 23.978 -20.902 1.00 34.97 180 ASP A N 1
ATOM 1463 C CA . ASP A 1 180 ? 7.499 23.782 -22.280 1.00 34.97 180 ASP A CA 1
ATOM 1464 C C . ASP A 1 180 ? 6.122 24.453 -22.415 1.00 34.97 180 ASP A C 1
ATOM 1466 O O . ASP A 1 180 ? 5.081 23.853 -22.152 1.00 34.97 180 ASP A O 1
ATOM 1470 N N . ASN A 1 181 ? 6.146 25.742 -22.763 1.00 34.34 181 ASN A N 1
ATOM 1471 C CA . ASN A 1 181 ? 5.054 26.500 -23.380 1.00 34.34 181 ASN A CA 1
ATOM 1472 C C . ASN A 1 181 ? 5.668 27.396 -24.456 1.00 34.34 181 ASN A C 1
ATOM 1474 O O . ASN A 1 181 ? 6.680 28.064 -24.137 1.00 34.34 181 ASN A O 1
#

Foldseek 3Di:
DDAEDFEEAQDDDVPDPVSVVVNVVVVVVVVVCVVVVYHYHYFYFDKDWDKDALDPVDPPSVVCVVVVNGIDTDIDTDGPCRLVVVLVCLQVCLVVVVDQEDEDEDQDPVSLVSLQCSCPPSVGAYEYEAEFEADPPDRVPTGDHRVSVVVSGDHYDYDYPVNCVVVDDDDPPNVPPPPDD

Secondary structure (DSSP, 8-state):
---EEEEEEP---TT-HHHHHHHHHHHHHHHHHHHTT-EEEEEEEEEEEEEEE-STTSTTHHHHHHTT--EEEEEEEEE-SHHHHHHHHHHHHHHTT--SEEEEE---GGGHHHHHHIIIII--EEEEEEE-B--SS-GGG-B---HHHHHH-SEEEEE-HHHHHTT----TT-TTSSS--

pLDDT: mean 87.22, std 12.56, range [33.5, 97.81]

Radius of gyration: 20.67 Å; chains: 1; bounding box: 45×45×57 Å